Protein AF-A0A926FI94-F1 (afdb_monomer)

pLDDT: mean 76.83, std 18.24, range [45.5, 94.12]

Radius of gyration: 20.9 Å; Cα contacts (8 Å, |Δi|>4): 88; chains: 1; bounding box: 52×35×50 Å

Solvent-accessible surface area (backbone atoms only — not comparable to full-atom values): 4450 Å² total; per-residue (Å²): 107,98,41,71,20,87,83,46,83,96,40,58,12,72,49,50,14,71,66,81,56,48,60,22,21,87,85,41,56,40,80,54,96,94,40,41,18,67,42,74,65,46,48,52,50,47,52,50,55,54,51,53,55,53,52,52,62,68,69,62,64,75,78,66,81,84,75,77,85,81,86,132

Sequence (72 aa):
MDVACPVHGGRRAHRGCHHCRRPICRLCELRMRGHLYCSPRCARDAGRYAVWRHVQTGLQTPIRPALALAVV

Mean predicted aligned error: 12.08 Å

Secondary structure (DSSP, 8-state):
--EE-SSSTTPEE-EE-TTT--EE-TTT-EEETTEEESSHHHHHHHHHHHHHHHHHHHHT----GGGS----

Structure (mmCIF, N/CA/C/O backbone):
data_AF-A0A926FI94-F1
#
_entry.id   AF-A0A926FI94-F1
#
loop_
_atom_site.group_PDB
_atom_site.id
_atom_site.type_symbol
_atom_site.label_atom_id
_atom_site.label_alt_id
_atom_site.label_comp_id
_atom_site.label_asym_id
_atom_site.label_entity_id
_atom_site.label_seq_id
_atom_site.pdbx_PDB_ins_code
_atom_site.Cartn_x
_atom_site.Cartn_y
_atom_site.Cartn_z
_atom_site.occupancy
_atom_site.B_iso_or_equiv
_atom_site.auth_seq_id
_atom_site.auth_comp_id
_atom_site.auth_asym_id
_atom_site.auth_atom_id
_atom_site.pdbx_PDB_model_num
ATOM 1 N N . MET A 1 1 ? 0.550 -15.421 -4.434 1.00 61.19 1 MET A N 1
ATOM 2 C CA . MET A 1 1 ? -0.025 -14.612 -5.529 1.00 61.19 1 MET A CA 1
ATOM 3 C C . MET A 1 1 ? 0.951 -14.685 -6.682 1.00 61.19 1 MET A C 1
ATOM 5 O O . MET A 1 1 ? 2.125 -14.428 -6.455 1.00 61.19 1 MET A O 1
ATOM 9 N N . ASP A 1 2 ? 0.487 -15.079 -7.862 1.00 77.81 2 ASP A N 1
ATOM 10 C CA . ASP A 1 2 ? 1.303 -15.182 -9.076 1.00 77.81 2 ASP A CA 1
ATOM 11 C C . ASP A 1 2 ? 0.847 -14.100 -10.067 1.00 77.81 2 ASP A C 1
ATOM 13 O O . ASP A 1 2 ? 0.198 -14.360 -11.070 1.00 77.81 2 ASP A O 1
ATOM 17 N N . VAL A 1 3 ? 1.035 -12.836 -9.681 1.00 88.00 3 VAL A N 1
ATOM 18 C CA . VAL A 1 3 ? 0.559 -11.679 -10.454 1.00 88.00 3 VAL A CA 1
ATOM 19 C C . VAL A 1 3 ? 1.724 -10.729 -10.666 1.00 88.00 3 VAL A C 1
ATOM 21 O O . VAL A 1 3 ? 2.490 -10.469 -9.735 1.00 88.00 3 VAL A O 1
ATOM 24 N N . ALA A 1 4 ? 1.876 -10.205 -11.879 1.00 89.88 4 ALA A N 1
ATOM 25 C CA . ALA A 1 4 ? 2.900 -9.215 -12.182 1.00 89.88 4 ALA A CA 1
ATOM 26 C C . ALA A 1 4 ? 2.653 -7.906 -11.414 1.00 89.88 4 ALA A C 1
ATOM 28 O O . ALA A 1 4 ? 1.517 -7.479 -11.195 1.00 89.88 4 ALA A O 1
ATOM 29 N N . CYS A 1 5 ? 3.730 -7.248 -10.991 1.00 89.44 5 CYS A N 1
ATOM 30 C CA . CYS A 1 5 ? 3.635 -5.914 -10.427 1.00 89.44 5 CYS A CA 1
ATOM 31 C C . CYS A 1 5 ? 3.251 -4.916 -11.531 1.00 89.44 5 CYS A C 1
ATOM 33 O O . CYS A 1 5 ? 3.957 -4.841 -12.532 1.00 89.44 5 CYS A O 1
ATOM 35 N N . PRO A 1 6 ? 2.200 -4.099 -11.344 1.00 87.69 6 PRO A N 1
ATOM 36 C CA . PRO A 1 6 ? 1.760 -3.156 -12.371 1.00 87.69 6 PRO A CA 1
ATOM 37 C C . PRO A 1 6 ? 2.699 -1.953 -12.551 1.00 87.69 6 PRO A C 1
ATOM 39 O O . PRO A 1 6 ? 2.529 -1.196 -13.496 1.00 87.69 6 PRO A O 1
ATOM 42 N N . VAL A 1 7 ? 3.641 -1.735 -11.625 1.00 89.81 7 VAL A N 1
ATOM 43 C CA . VAL A 1 7 ? 4.567 -0.584 -11.640 1.00 89.81 7 VAL A CA 1
ATOM 44 C C . VAL A 1 7 ? 5.978 -1.012 -12.032 1.00 89.81 7 VAL A C 1
ATOM 46 O O . VAL A 1 7 ? 6.632 -0.348 -12.825 1.00 89.81 7 VAL A O 1
ATOM 49 N N . HIS A 1 8 ? 6.453 -2.128 -11.477 1.00 90.12 8 HIS A N 1
ATOM 50 C CA . HIS A 1 8 ? 7.808 -2.616 -11.706 1.00 90.12 8 HIS A CA 1
ATOM 51 C C . HIS A 1 8 ? 7.775 -3.817 -12.652 1.00 90.12 8 HIS A C 1
ATOM 53 O O . HIS A 1 8 ? 7.506 -4.941 -12.214 1.00 90.12 8 HIS A O 1
ATOM 59 N N . GLY A 1 9 ? 8.078 -3.576 -13.930 1.00 84.75 9 GLY A N 1
ATOM 60 C CA . GLY A 1 9 ? 8.240 -4.634 -14.929 1.00 84.75 9 GLY A CA 1
ATOM 61 C C . GLY A 1 9 ? 9.233 -5.701 -14.455 1.00 84.75 9 GLY A C 1
ATOM 62 O O . GLY A 1 9 ? 10.275 -5.385 -13.884 1.00 84.75 9 GLY A O 1
ATOM 63 N N . GLY A 1 10 ? 8.872 -6.977 -14.618 1.00 85.38 10 GLY A N 1
ATOM 64 C CA . GLY A 1 10 ? 9.701 -8.121 -14.214 1.00 85.38 10 GLY A CA 1
ATOM 65 C C . GLY A 1 10 ? 9.609 -8.524 -12.736 1.00 85.38 10 GLY A C 1
ATOM 66 O O . GLY A 1 10 ? 10.161 -9.554 -12.354 1.00 85.38 10 GLY A O 1
ATOM 67 N N . ARG A 1 11 ? 8.888 -7.778 -11.885 1.00 89.88 11 ARG A N 1
ATO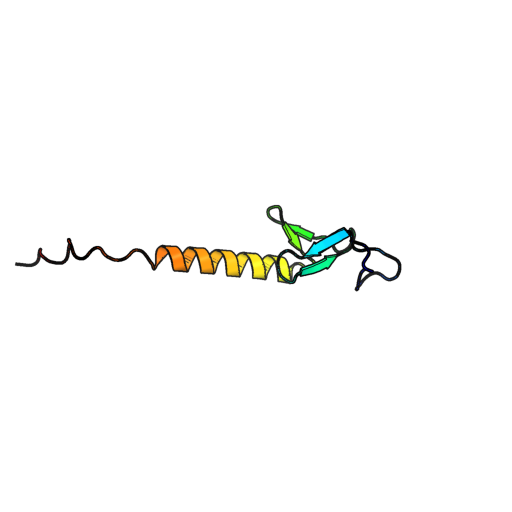M 68 C CA . ARG A 1 11 ? 8.661 -8.167 -10.481 1.00 89.88 11 ARG A CA 1
ATOM 69 C C . ARG A 1 11 ? 7.292 -8.803 -10.281 1.00 89.88 11 ARG A C 1
ATOM 71 O O . AR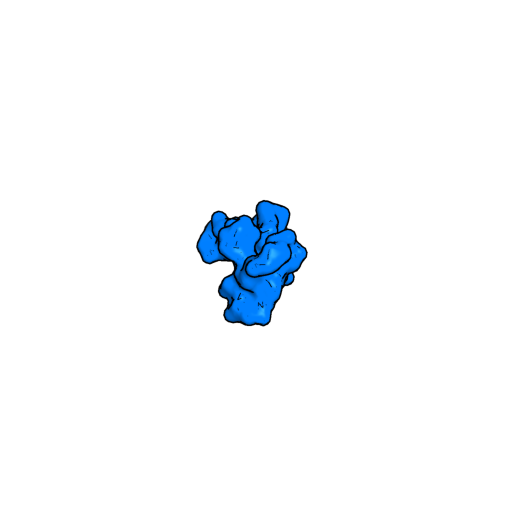G A 1 11 ? 6.304 -8.402 -10.888 1.00 89.88 11 ARG A O 1
ATOM 78 N N . ARG A 1 12 ? 7.223 -9.755 -9.349 1.00 91.06 12 ARG A N 1
ATOM 79 C CA . ARG A 1 12 ? 5.975 -10.403 -8.924 1.00 91.06 12 ARG A CA 1
ATOM 80 C C . ARG A 1 12 ? 5.405 -9.722 -7.682 1.00 91.06 12 ARG A C 1
ATOM 82 O O . ARG A 1 12 ? 6.138 -9.307 -6.780 1.00 91.06 12 ARG A O 1
ATOM 89 N N . ALA A 1 13 ? 4.088 -9.585 -7.651 1.00 91.88 13 ALA A N 1
ATOM 90 C CA . ALA A 1 13 ? 3.355 -9.144 -6.483 1.00 91.88 13 ALA A CA 1
ATOM 91 C C . ALA A 1 13 ? 3.282 -10.272 -5.451 1.00 91.88 13 ALA A C 1
ATOM 93 O O . ALA A 1 13 ? 3.048 -11.428 -5.791 1.00 91.88 13 ALA A O 1
ATOM 94 N N . HIS A 1 14 ? 3.461 -9.932 -4.178 1.00 91.06 14 HIS A N 1
ATOM 95 C CA . HIS A 1 14 ? 3.393 -10.901 -3.075 1.00 91.06 14 HIS A CA 1
ATOM 96 C C . HIS A 1 14 ? 2.219 -10.629 -2.129 1.00 91.06 14 HIS A C 1
ATOM 98 O O . HIS A 1 14 ? 1.793 -11.528 -1.405 1.00 91.06 14 HIS A O 1
ATOM 104 N N . ARG A 1 15 ? 1.688 -9.401 -2.132 1.00 91.75 15 ARG A N 1
ATOM 10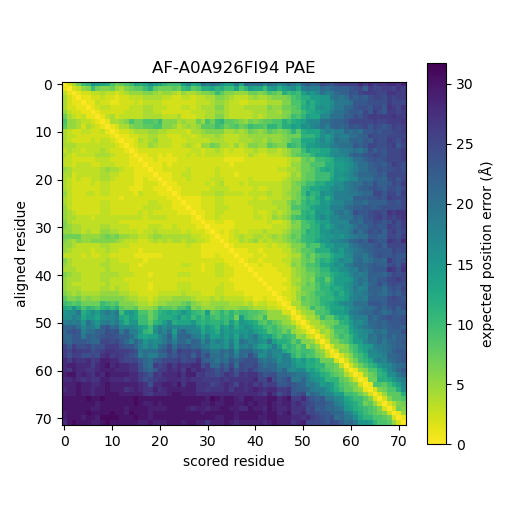5 C CA . ARG A 1 15 ? 0.559 -8.941 -1.314 1.00 91.75 15 ARG A CA 1
ATOM 106 C C . ARG A 1 15 ? -0.327 -8.010 -2.150 1.00 91.75 15 ARG A C 1
ATOM 108 O O . ARG A 1 15 ? 0.058 -7.587 -3.239 1.00 91.75 15 ARG A O 1
ATOM 115 N N . GLY A 1 16 ? -1.499 -7.669 -1.623 1.00 91.62 16 GLY A N 1
ATOM 116 C CA . GLY A 1 16 ? -2.356 -6.603 -2.148 1.00 91.62 16 GLY A CA 1
ATOM 117 C C . GLY A 1 16 ? -2.418 -5.413 -1.190 1.00 91.62 16 GLY A C 1
ATOM 118 O O . GLY A 1 16 ? -2.256 -5.576 0.020 1.00 91.62 16 GLY A O 1
ATOM 119 N N . CYS A 1 17 ? -2.676 -4.222 -1.728 1.00 92.69 17 CYS A N 1
ATOM 120 C CA . CYS A 1 17 ? -2.957 -3.021 -0.946 1.00 92.69 17 CYS A CA 1
ATOM 121 C C . CYS A 1 17 ? -4.199 -3.230 -0.066 1.00 92.69 17 CYS A C 1
ATOM 123 O O . CYS A 1 17 ? -5.240 -3.676 -0.545 1.00 92.69 17 CYS A O 1
ATOM 125 N N . HIS A 1 18 ? -4.123 -2.862 1.209 1.00 92.56 18 HIS A N 1
ATOM 126 C CA . HIS A 1 18 ? -5.233 -2.978 2.152 1.00 92.56 18 HIS A CA 1
ATOM 127 C C . HIS A 1 18 ? -6.442 -2.122 1.742 1.00 92.56 18 HIS A C 1
ATOM 129 O O . HIS A 1 18 ? -7.579 -2.547 1.923 1.00 92.56 18 HIS A O 1
ATOM 135 N N . HIS A 1 19 ? -6.192 -0.952 1.144 1.00 92.44 19 HIS A N 1
ATOM 136 C CA . HIS A 1 19 ? -7.235 -0.007 0.746 1.00 92.44 19 HIS A CA 1
ATOM 137 C C . HIS A 1 19 ? -7.876 -0.353 -0.607 1.00 92.44 19 HIS A C 1
ATOM 139 O O . HIS A 1 19 ? -9.060 -0.656 -0.672 1.00 92.44 19 HIS A O 1
ATOM 145 N N . CYS A 1 20 ? -7.094 -0.343 -1.691 1.00 90.81 20 CYS A N 1
ATOM 146 C CA . CYS A 1 20 ? -7.605 -0.495 -3.060 1.00 90.81 20 CYS A CA 1
ATOM 147 C C . CYS A 1 20 ? -7.429 -1.904 -3.647 1.00 90.81 20 CYS A C 1
ATOM 149 O O . CYS A 1 20 ? -7.699 -2.111 -4.825 1.00 90.81 20 CYS A O 1
ATOM 151 N N . ARG A 1 21 ? -6.912 -2.866 -2.866 1.00 91.88 21 ARG A N 1
ATOM 152 C CA . ARG A 1 21 ? -6.666 -4.270 -3.266 1.00 91.88 21 ARG A CA 1
ATOM 153 C C . ARG A 1 21 ? -5.694 -4.486 -4.430 1.00 91.88 21 ARG A C 1
ATOM 155 O O . ARG A 1 21 ? -5.418 -5.631 -4.774 1.00 91.88 21 ARG A O 1
ATOM 162 N N . ARG A 1 22 ? -5.094 -3.421 -4.974 1.00 92.25 22 ARG A N 1
ATOM 163 C CA . ARG A 1 22 ? -4.106 -3.502 -6.057 1.00 92.25 22 ARG A CA 1
ATOM 164 C C . ARG A 1 22 ? -2.913 -4.389 -5.661 1.00 92.25 22 ARG A C 1
ATOM 166 O O . ARG A 1 22 ? -2.405 -4.218 -4.548 1.00 92.25 22 ARG A O 1
ATOM 173 N N . PRO A 1 23 ? -2.441 -5.296 -6.535 1.00 92.88 23 PRO A N 1
ATOM 174 C CA . PRO A 1 23 ? -1.264 -6.118 -6.263 1.00 92.88 23 PRO A CA 1
ATOM 175 C C . PRO A 1 23 ? -0.005 -5.254 -6.099 1.00 92.88 23 PRO A C 1
ATOM 177 O O . PRO A 1 23 ? 0.234 -4.329 -6.877 1.00 92.88 23 PRO A O 1
ATOM 180 N N . ILE A 1 24 ? 0.806 -5.566 -5.086 1.00 93.06 24 ILE A N 1
ATOM 181 C CA . ILE A 1 24 ? 2.046 -4.862 -4.739 1.00 93.06 24 ILE A CA 1
ATOM 182 C C . ILE A 1 24 ? 3.229 -5.835 -4.684 1.00 93.06 24 ILE A C 1
ATOM 184 O O . ILE A 1 24 ? 3.139 -6.939 -4.135 1.00 93.06 24 ILE A O 1
ATOM 188 N N . CYS A 1 25 ? 4.354 -5.427 -5.276 1.00 93.81 25 CYS A N 1
ATOM 189 C CA . CYS A 1 25 ? 5.643 -6.081 -5.057 1.00 93.81 25 CYS A CA 1
ATOM 190 C C . CYS A 1 25 ? 6.322 -5.509 -3.805 1.00 93.81 25 CYS A C 1
ATOM 192 O O . CYS A 1 25 ? 5.905 -4.465 -3.307 1.00 93.81 25 CYS A O 1
ATOM 194 N N . ARG A 1 26 ? 7.416 -6.136 -3.355 1.00 91.69 26 ARG A N 1
ATOM 195 C CA . ARG A 1 26 ? 8.169 -5.696 -2.165 1.00 91.69 26 ARG A CA 1
ATOM 196 C C . ARG A 1 26 ? 8.721 -4.268 -2.263 1.00 91.69 26 ARG A C 1
ATOM 198 O O . ARG A 1 26 ? 9.006 -3.667 -1.247 1.00 91.69 26 ARG A O 1
ATOM 205 N N . LEU A 1 27 ? 8.870 -3.714 -3.470 1.00 91.50 27 LEU A N 1
ATOM 206 C CA . LEU A 1 27 ? 9.283 -2.314 -3.650 1.00 91.50 27 LEU A CA 1
ATOM 207 C C . LEU A 1 27 ? 8.112 -1.331 -3.582 1.00 91.50 27 LEU A C 1
ATOM 209 O O . LEU A 1 27 ? 8.286 -0.186 -3.189 1.00 91.50 27 LEU A O 1
ATOM 213 N N . CYS A 1 28 ? 6.917 -1.764 -3.986 1.00 89.38 28 CYS A N 1
ATOM 214 C CA . CYS A 1 28 ? 5.706 -0.953 -3.875 1.00 89.38 28 CYS A CA 1
ATOM 215 C C . CYS A 1 28 ? 5.101 -1.001 -2.468 1.00 89.38 28 CYS A C 1
ATOM 217 O O . CYS A 1 28 ? 4.098 -0.327 -2.230 1.00 89.38 28 CYS A O 1
ATOM 219 N N . GLU A 1 29 ? 5.613 -1.856 -1.580 1.00 91.06 29 GLU A N 1
ATOM 220 C CA . GLU A 1 29 ? 5.021 -2.051 -0.269 1.00 91.06 29 GLU A CA 1
ATOM 221 C C . GLU A 1 29 ? 5.306 -0.848 0.627 1.00 91.06 29 GLU A C 1
ATOM 223 O O . GLU A 1 29 ? 6.445 -0.486 0.904 1.00 91.06 29 GLU A O 1
ATOM 228 N N . LEU A 1 30 ? 4.237 -0.220 1.097 1.00 92.19 30 LEU A N 1
ATOM 229 C CA . LEU A 1 30 ? 4.309 0.821 2.102 1.00 92.19 30 LEU A CA 1
ATOM 230 C C . LEU A 1 30 ? 3.589 0.327 3.346 1.00 92.19 30 LEU A C 1
ATOM 232 O O . LEU A 1 30 ? 2.370 0.136 3.331 1.00 92.19 30 LEU A O 1
ATOM 236 N N . ARG A 1 31 ? 4.336 0.097 4.425 1.00 92.94 31 ARG A N 1
ATOM 237 C CA . ARG A 1 31 ? 3.780 -0.425 5.672 1.00 92.94 31 ARG A CA 1
ATOM 238 C C . ARG A 1 31 ? 3.408 0.715 6.611 1.00 92.94 31 ARG A C 1
ATOM 240 O O . ARG A 1 31 ? 4.259 1.500 7.007 1.00 92.94 31 ARG A O 1
ATOM 247 N N . MET A 1 32 ? 2.138 0.783 6.997 1.00 89.81 32 MET A N 1
ATOM 248 C CA . MET A 1 32 ? 1.638 1.758 7.969 1.00 89.81 32 MET A CA 1
ATOM 249 C C . MET A 1 32 ? 0.599 1.121 8.881 1.00 89.81 32 MET A C 1
ATOM 251 O O . MET A 1 32 ? -0.331 0.473 8.404 1.00 89.81 32 MET A O 1
ATOM 255 N N . ARG A 1 33 ? 0.747 1.324 10.198 1.00 86.06 33 ARG A N 1
ATOM 256 C CA . ARG A 1 33 ? -0.185 0.818 11.226 1.00 86.06 33 ARG A CA 1
ATOM 257 C C . ARG A 1 33 ? -0.525 -0.674 11.045 1.00 86.06 33 ARG A C 1
ATOM 259 O O . ARG A 1 33 ? -1.681 -1.063 11.105 1.00 86.06 33 ARG A O 1
ATOM 266 N N . GLY A 1 34 ? 0.476 -1.502 10.730 1.00 88.25 34 GLY A N 1
ATOM 267 C CA . GLY A 1 34 ? 0.298 -2.949 10.529 1.00 88.25 34 GLY A CA 1
ATOM 268 C C . GLY A 1 34 ? -0.280 -3.378 9.171 1.00 88.25 34 GLY A C 1
ATOM 269 O O . GLY A 1 34 ? -0.293 -4.571 8.877 1.00 88.25 34 GLY A O 1
ATOM 270 N N . HIS A 1 35 ? -0.680 -2.443 8.309 1.00 92.06 35 HIS A N 1
ATOM 271 C CA . HIS A 1 35 ? -1.235 -2.722 6.983 1.00 92.06 35 HIS A CA 1
ATOM 272 C C . HIS A 1 35 ? -0.257 -2.355 5.860 1.00 92.06 35 HIS A C 1
ATOM 274 O O . HIS A 1 35 ? 0.639 -1.531 6.047 1.00 92.06 35 HIS A O 1
ATOM 280 N N . LEU A 1 36 ? -0.439 -2.969 4.687 1.00 93.31 36 L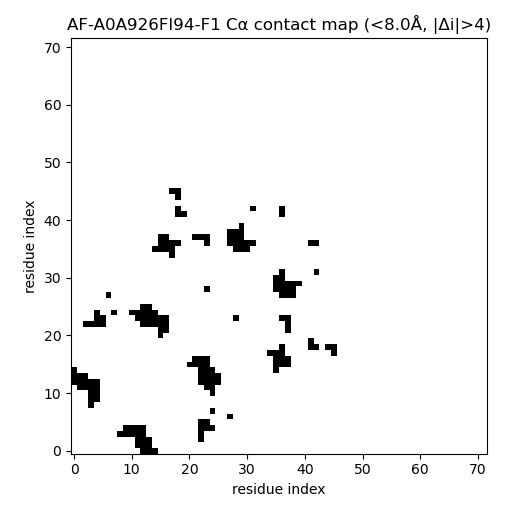EU A N 1
ATOM 281 C CA . LEU A 1 36 ? 0.349 -2.691 3.484 1.00 93.31 36 LEU A CA 1
ATOM 282 C C . LEU A 1 36 ? -0.463 -1.865 2.490 1.00 93.31 36 LEU A C 1
ATOM 284 O O . LEU A 1 36 ? -1.620 -2.182 2.214 1.00 93.31 36 LEU A O 1
ATOM 288 N N . TYR A 1 37 ? 0.160 -0.849 1.910 1.00 94.12 37 TYR A N 1
ATOM 289 C CA . TYR A 1 37 ? -0.450 0.061 0.949 1.00 94.12 37 TYR A CA 1
ATOM 290 C C . TYR A 1 37 ? 0.414 0.177 -0.302 1.00 94.12 37 TYR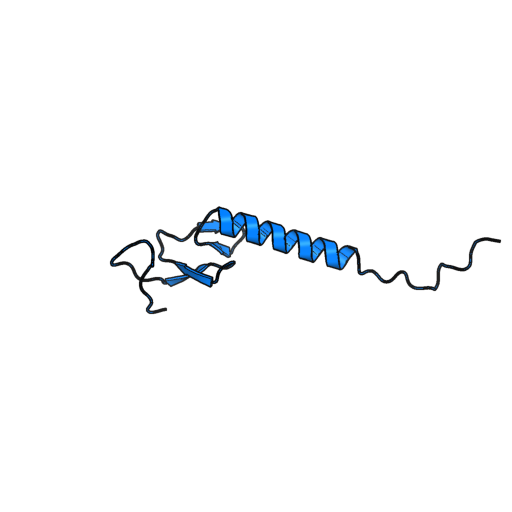 A C 1
ATOM 292 O O . TYR A 1 37 ? 1.628 0.036 -0.234 1.00 94.12 37 TYR A O 1
ATOM 300 N N . CYS A 1 38 ? -0.214 0.452 -1.446 1.00 92.38 38 CYS A N 1
ATOM 301 C CA . CYS A 1 38 ? 0.501 0.706 -2.700 1.00 92.38 38 CYS A CA 1
ATOM 302 C C . CYS A 1 38 ? 0.989 2.155 -2.844 1.00 92.38 38 CYS A C 1
ATOM 304 O O . CYS A 1 38 ? 1.713 2.459 -3.785 1.00 92.38 38 CYS A O 1
ATOM 306 N N . SER A 1 39 ? 0.529 3.071 -1.985 1.00 91.50 39 SER A N 1
ATOM 307 C CA . SER A 1 39 ? 0.931 4.479 -1.998 1.00 91.50 39 SER A CA 1
ATOM 308 C C . SER A 1 39 ? 0.602 5.177 -0.670 1.00 91.50 39 SER A C 1
ATOM 310 O O . SER A 1 39 ? -0.308 4.736 0.046 1.00 91.50 39 SER A O 1
ATOM 312 N N . PRO A 1 40 ? 1.262 6.310 -0.352 1.00 90.62 40 PRO A N 1
ATOM 313 C CA . PRO A 1 40 ? 0.928 7.120 0.822 1.00 90.62 40 PRO A CA 1
ATOM 314 C C . PRO A 1 40 ? -0.509 7.651 0.799 1.00 90.62 40 PRO A C 1
ATOM 316 O O . PRO A 1 40 ? -1.128 7.798 1.850 1.00 90.62 40 PRO A O 1
ATOM 319 N N . ARG A 1 41 ? -1.060 7.909 -0.396 1.00 91.06 41 ARG A N 1
ATOM 320 C CA . ARG A 1 41 ? -2.451 8.348 -0.574 1.00 91.06 41 ARG A CA 1
ATOM 321 C C . ARG A 1 41 ? -3.432 7.281 -0.086 1.00 91.06 41 ARG A C 1
ATOM 323 O O . ARG A 1 41 ? -4.268 7.581 0.753 1.00 91.06 41 ARG A O 1
ATOM 330 N N . CYS A 1 42 ? -3.253 6.026 -0.506 1.00 90.88 42 CYS A N 1
ATOM 331 C CA . CYS A 1 42 ? -4.084 4.909 -0.043 1.00 90.88 42 CYS A CA 1
ATOM 332 C C . CYS A 1 42 ? -4.017 4.701 1.476 1.00 90.88 42 CYS A C 1
ATOM 334 O O . CYS A 1 42 ? -5.020 4.342 2.085 1.00 90.88 42 CYS A O 1
ATOM 336 N N . ALA A 1 43 ? -2.855 4.926 2.091 1.00 89.75 43 ALA A N 1
ATOM 337 C CA . ALA A 1 43 ? -2.718 4.824 3.540 1.00 89.75 43 ALA A CA 1
ATOM 338 C C . ALA A 1 43 ? -3.462 5.948 4.280 1.00 89.75 43 ALA A C 1
ATOM 340 O O . ALA A 1 43 ? -4.151 5.685 5.267 1.00 89.75 43 ALA A O 1
ATOM 341 N N . ARG A 1 44 ? -3.368 7.192 3.783 1.00 88.62 44 ARG A N 1
ATOM 342 C CA . ARG A 1 44 ? -4.120 8.336 4.322 1.00 88.62 44 ARG A CA 1
ATOM 343 C C . ARG A 1 44 ? -5.625 8.143 4.177 1.00 88.62 44 ARG A C 1
ATOM 345 O O . ARG A 1 44 ? -6.352 8.335 5.149 1.00 88.62 44 ARG A O 1
ATOM 352 N N . ASP A 1 45 ? -6.074 7.717 3.001 1.00 88.50 45 ASP A N 1
ATOM 353 C CA . ASP A 1 45 ? -7.493 7.502 2.722 1.00 88.50 45 ASP A CA 1
ATOM 354 C C . ASP A 1 45 ? -8.053 6.388 3.615 1.00 88.50 45 ASP A C 1
ATOM 356 O O . ASP A 1 45 ? -9.068 6.592 4.278 1.00 88.50 45 ASP A O 1
ATOM 360 N N . ALA A 1 46 ? -7.349 5.257 3.749 1.00 85.69 46 ALA A N 1
ATOM 361 C CA . ALA A 1 46 ? -7.738 4.188 4.672 1.00 85.69 46 ALA A CA 1
ATOM 362 C C . ALA A 1 46 ? -7.857 4.669 6.128 1.00 85.69 46 ALA A C 1
ATOM 364 O O . ALA A 1 46 ? -8.816 4.316 6.815 1.00 85.69 46 ALA A O 1
ATOM 365 N N . GLY A 1 47 ? -6.926 5.514 6.585 1.00 80.06 47 GLY A N 1
ATOM 366 C CA . GLY A 1 47 ? -6.999 6.142 7.903 1.00 80.06 47 GLY A CA 1
ATOM 367 C C . GLY A 1 47 ? -8.217 7.056 8.059 1.00 80.06 47 GLY A C 1
ATOM 368 O O . GLY A 1 47 ? -8.891 7.000 9.083 1.00 80.06 47 GLY A O 1
ATOM 369 N N . ARG A 1 48 ? -8.549 7.848 7.033 1.00 76.56 48 ARG A N 1
ATOM 370 C CA . ARG A 1 48 ? -9.726 8.727 7.042 1.00 76.56 48 ARG A CA 1
ATOM 371 C C . ARG A 1 48 ? -11.024 7.922 7.117 1.00 76.56 48 ARG A C 1
ATOM 373 O O . ARG A 1 48 ? -11.863 8.225 7.957 1.00 76.56 48 ARG A O 1
ATOM 380 N N . TYR A 1 49 ? -11.178 6.874 6.304 1.00 62.88 49 TYR A N 1
ATOM 381 C CA . TYR A 1 49 ? -12.365 6.005 6.348 1.00 62.88 49 TYR A CA 1
ATOM 382 C C . TYR A 1 49 ? -12.512 5.264 7.685 1.00 62.88 49 TYR A C 1
ATOM 384 O O . TYR A 1 49 ? -13.632 5.101 8.167 1.00 62.88 49 TYR A O 1
ATOM 392 N N . ALA A 1 50 ? -11.405 4.846 8.309 1.00 61.28 50 ALA A N 1
ATOM 393 C CA . ALA A 1 50 ? -11.443 4.253 9.645 1.00 61.28 50 ALA A CA 1
ATOM 394 C C . ALA A 1 50 ? -11.970 5.251 10.691 1.00 61.28 50 ALA A C 1
ATOM 396 O O . ALA A 1 50 ? -12.825 4.894 11.498 1.00 61.28 50 ALA A O 1
ATOM 397 N N . VAL A 1 51 ? -11.531 6.514 10.630 1.00 59.22 51 VAL A N 1
ATOM 398 C CA . VAL A 1 51 ? -12.035 7.584 11.508 1.00 59.22 51 VAL A CA 1
ATOM 399 C C . VAL A 1 51 ? -13.532 7.828 11.281 1.00 59.22 51 VAL A C 1
ATOM 401 O O . VAL A 1 51 ? -14.277 7.892 12.252 1.00 59.22 51 VAL A O 1
ATOM 404 N N . TRP A 1 52 ? -14.008 7.875 10.031 1.00 52.44 52 TRP A N 1
ATOM 405 C CA . TRP A 1 52 ? -15.443 8.045 9.745 1.00 52.44 52 TRP A CA 1
ATOM 406 C C . TRP A 1 52 ? -16.310 6.904 10.288 1.00 52.44 52 TRP A C 1
ATOM 408 O O . TRP A 1 52 ?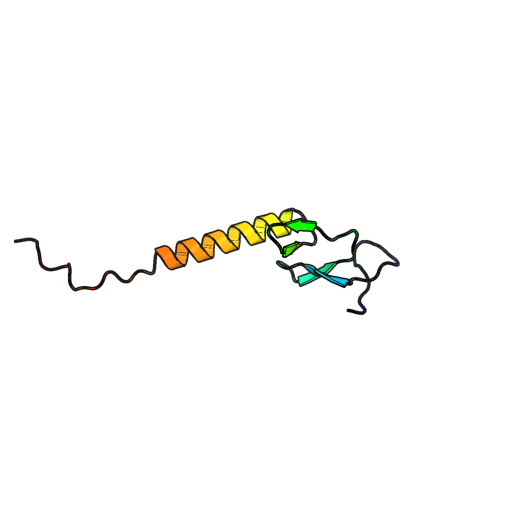 -17.376 7.173 10.842 1.00 52.44 52 TRP A O 1
ATOM 418 N N . ARG A 1 53 ? -15.853 5.644 10.201 1.00 53.09 53 ARG A N 1
ATOM 419 C CA . ARG A 1 53 ? -16.570 4.523 10.837 1.00 53.09 53 ARG A CA 1
ATOM 420 C C . ARG A 1 53 ? -16.659 4.682 12.350 1.00 53.09 53 ARG A C 1
ATOM 422 O O . ARG A 1 53 ? -17.717 4.411 12.897 1.00 53.09 53 ARG A O 1
ATOM 429 N N . HIS A 1 54 ? -15.592 5.140 13.007 1.00 54.12 54 HIS A N 1
ATOM 430 C CA . HIS A 1 54 ? -15.609 5.389 14.452 1.00 54.12 54 HIS A CA 1
ATOM 431 C C . HIS A 1 54 ? -16.541 6.542 14.851 1.00 54.12 54 HIS A C 1
ATOM 433 O O . HIS A 1 54 ? -17.195 6.466 15.888 1.00 54.12 54 HIS A O 1
ATOM 439 N N . VAL A 1 55 ? -16.641 7.592 14.030 1.00 53.50 55 VAL A N 1
ATOM 440 C CA . VAL A 1 55 ? -17.568 8.706 14.288 1.00 53.50 55 VAL A CA 1
ATOM 441 C C . VAL A 1 55 ? -19.027 8.254 14.153 1.00 53.50 55 VAL A C 1
ATOM 443 O O . VAL A 1 55 ? -19.858 8.637 14.972 1.00 53.50 55 VAL A O 1
ATOM 446 N N . GLN A 1 56 ? -19.350 7.393 13.182 1.00 51.59 56 GLN A N 1
ATOM 447 C CA . GLN A 1 56 ? -20.713 6.868 13.032 1.00 51.59 56 GLN A CA 1
ATOM 448 C C . GLN A 1 56 ? -21.146 5.974 14.200 1.00 51.59 56 GLN A C 1
ATOM 450 O O . GLN A 1 56 ? -22.282 6.099 14.648 1.00 51.59 56 GLN A O 1
ATOM 455 N N . THR A 1 57 ? -20.269 5.126 14.747 1.00 51.97 57 THR A N 1
ATOM 456 C CA . THR A 1 57 ? -20.613 4.329 15.939 1.00 51.97 57 THR A CA 1
ATOM 457 C C . THR A 1 57 ? -20.805 5.181 17.191 1.00 51.97 57 THR A C 1
ATOM 459 O O . THR A 1 57 ? -21.620 4.819 18.033 1.00 51.97 57 THR A O 1
ATOM 462 N N . GLY A 1 58 ? -20.122 6.325 17.309 1.00 50.81 58 GLY A N 1
ATOM 463 C CA . GLY A 1 58 ? -20.364 7.289 18.390 1.00 50.81 58 GLY A CA 1
ATOM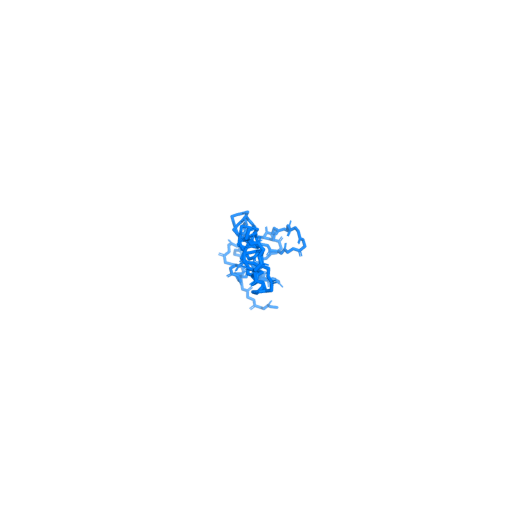 464 C C . GLY A 1 58 ? -21.697 8.036 18.263 1.00 50.81 58 GLY A C 1
ATOM 465 O O . GLY A 1 58 ? -22.298 8.387 19.271 1.00 50.81 58 GLY A O 1
ATOM 466 N N . LEU A 1 59 ? -22.189 8.246 17.038 1.00 52.25 59 LEU A N 1
ATOM 467 C CA . LEU A 1 59 ? -23.477 8.905 16.782 1.00 52.25 59 LEU A CA 1
ATOM 468 C C . LEU A 1 59 ? -24.685 7.957 16.881 1.00 52.25 59 LEU A C 1
ATOM 470 O O . LEU A 1 59 ? -25.820 8.416 16.957 1.00 52.25 59 LEU A O 1
ATOM 474 N N . GLN A 1 60 ? -24.452 6.643 16.864 1.00 51.47 60 GLN A N 1
ATOM 475 C CA . GLN A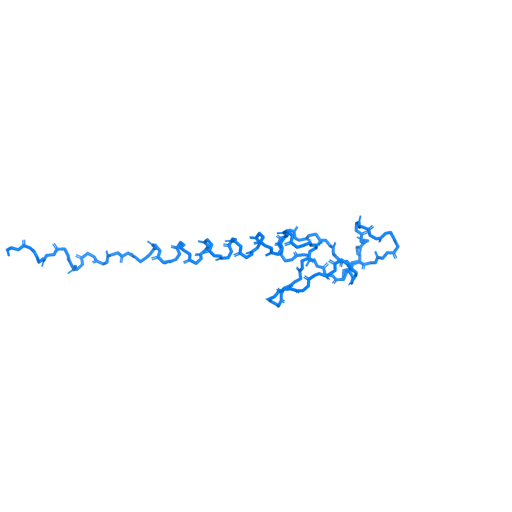 1 60 ? -25.488 5.610 16.928 1.00 51.47 60 GLN A CA 1
ATOM 476 C C . GLN A 1 60 ? -25.748 5.086 18.344 1.00 51.47 60 GLN A C 1
ATOM 478 O O . GLN A 1 60 ? -26.304 4.003 18.486 1.00 51.47 60 GLN A O 1
ATOM 483 N N . THR A 1 61 ? -25.391 5.807 19.409 1.00 49.75 61 THR A N 1
ATOM 484 C CA . THR A 1 61 ? -26.009 5.534 20.714 1.00 49.75 61 THR A CA 1
ATOM 485 C C . THR A 1 61 ? -27.480 5.941 20.636 1.00 49.75 61 THR A C 1
ATOM 487 O O . THR A 1 61 ? -27.754 7.144 20.621 1.00 49.75 61 THR A O 1
ATOM 490 N N . PRO A 1 62 ? -28.446 4.998 20.577 1.00 46.47 62 PRO A N 1
ATOM 491 C CA . PRO A 1 62 ? -29.841 5.368 20.721 1.00 46.47 62 PRO A CA 1
ATOM 492 C C . PRO A 1 62 ? -29.985 5.988 22.107 1.00 46.47 62 PRO A C 1
ATOM 494 O O . PRO A 1 62 ? -29.672 5.353 23.118 1.00 46.47 62 PRO A O 1
ATOM 497 N N . ILE A 1 63 ? -30.429 7.241 22.161 1.00 57.12 63 ILE A N 1
ATOM 498 C CA . ILE A 1 63 ? -30.896 7.844 23.404 1.00 57.12 63 ILE A CA 1
ATOM 499 C C . ILE A 1 63 ? -32.030 6.932 23.872 1.00 57.12 63 ILE A C 1
ATOM 501 O O . ILE A 1 63 ? -33.093 6.881 23.255 1.00 57.12 63 ILE A O 1
ATOM 505 N N . ARG A 1 64 ? -31.770 6.120 24.901 1.00 52.12 64 ARG A N 1
ATOM 506 C CA . ARG A 1 64 ? -32.801 5.285 25.515 1.00 52.12 64 ARG A CA 1
ATOM 507 C C . ARG A 1 64 ? -33.918 6.241 25.956 1.00 52.12 64 ARG A C 1
ATOM 509 O O . ARG A 1 64 ? -33.618 7.154 26.725 1.00 52.12 64 ARG A O 1
ATOM 516 N N . PRO A 1 65 ? -35.181 6.050 25.539 1.00 49.50 65 PRO A N 1
ATOM 517 C CA . PRO A 1 65 ? -36.283 6.966 25.857 1.00 49.50 65 PRO A CA 1
ATOM 518 C C . PRO A 1 65 ? -36.674 6.989 27.351 1.00 49.50 65 PRO A C 1
ATOM 520 O O . PRO A 1 65 ? -37.714 7.522 27.709 1.00 49.50 65 PRO A O 1
ATOM 523 N N . ALA A 1 66 ? -35.847 6.440 28.245 1.00 51.44 66 ALA A N 1
ATOM 524 C CA . ALA A 1 66 ? -36.081 6.429 29.685 1.00 51.44 66 ALA A CA 1
ATOM 525 C C . ALA A 1 66 ?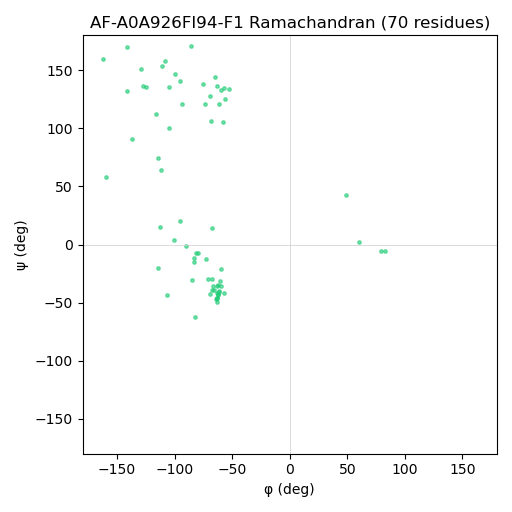 -35.725 7.757 30.388 1.00 51.44 66 ALA A C 1
ATOM 527 O O . ALA A 1 66 ? -36.016 7.903 31.567 1.00 51.44 66 ALA A O 1
ATOM 528 N N . LEU A 1 67 ? -35.107 8.721 29.693 1.00 49.84 67 LEU A N 1
ATOM 529 C CA . LEU A 1 67 ? -34.664 10.003 30.272 1.00 49.84 67 LEU A CA 1
ATOM 530 C C . LEU A 1 67 ? -35.431 11.232 29.744 1.00 49.84 67 LEU A C 1
ATOM 532 O O . LEU A 1 67 ? -34.990 12.357 29.945 1.00 49.84 67 LEU A O 1
ATOM 536 N N . ALA A 1 68 ? -36.578 11.040 29.081 1.00 47.09 68 ALA A N 1
ATOM 537 C CA . ALA A 1 68 ? -37.404 12.145 28.573 1.00 47.09 68 ALA A CA 1
ATOM 538 C C . ALA A 1 68 ? -38.475 12.654 29.567 1.00 47.09 68 ALA A C 1
ATOM 540 O O . ALA A 1 68 ? -39.182 13.606 29.256 1.00 47.09 68 ALA A O 1
ATOM 541 N N . LEU A 1 69 ? -38.599 12.061 30.761 1.00 51.41 69 LEU A N 1
ATOM 542 C CA . LEU A 1 69 ? -39.545 12.485 31.805 1.00 51.41 69 LEU A CA 1
ATOM 543 C C . LEU A 1 69 ? -38.802 13.018 33.037 1.00 51.41 69 LEU A C 1
ATOM 545 O O . LEU A 1 69 ? -38.713 12.344 34.057 1.00 51.41 69 LEU A O 1
ATOM 549 N N . ALA A 1 70 ? -38.249 14.224 32.932 1.00 47.94 70 ALA A N 1
ATOM 550 C CA . ALA A 1 70 ? -37.845 15.027 34.089 1.00 47.94 70 ALA A CA 1
ATOM 551 C C . ALA A 1 70 ? -37.723 16.509 33.697 1.00 47.94 70 ALA A C 1
ATOM 553 O O . ALA A 1 70 ? -36.656 17.105 33.799 1.00 47.94 70 ALA A O 1
ATOM 554 N N . VAL A 1 71 ? -38.815 17.094 33.201 1.00 47.28 71 VAL A N 1
ATOM 555 C CA . VAL A 1 71 ? -39.026 18.547 33.224 1.00 47.28 71 VAL A CA 1
ATOM 556 C C . VAL A 1 71 ? -40.484 18.763 33.631 1.00 47.28 71 VAL A C 1
ATOM 558 O O . VAL A 1 71 ? -41.382 18.722 32.792 1.00 47.28 71 VAL A O 1
ATOM 561 N N . VAL A 1 72 ? -40.699 18.887 34.939 1.00 45.50 72 VAL A N 1
ATOM 562 C CA . VAL A 1 72 ? -41.866 19.525 35.564 1.00 45.50 72 VAL A CA 1
ATOM 563 C C . VAL A 1 72 ? -41.310 20.633 36.439 1.00 45.50 72 VAL A C 1
ATOM 565 O O . VAL A 1 72 ? -40.310 20.345 37.137 1.00 45.50 72 VAL A O 1
#

Foldseek 3Di:
DADDQPPDPPFGFDAAAPQPRHGDGPVLWDDDPNGTHSDPVSVVVVVVVVVVVVVVVVVPPPPPCPPPPDDD

Nearest PDB structures (foldseek):
  2xqn-assembly1_T  TM=8.164E-01  e=1.635E+00  Homo sapiens
  2d8y-assembly1_A  TM=5.833E-01  e=4.346E-01  Homo sapiens
  6gv6-assembly1_A  TM=6.565E-01  e=9.073E-01  Pseudomonas fluorescens Q2-87
  4kfz-assembly2_B  TM=5.738E-01  e=5.714E+00  Homo sapiens